Protein AF-A0A524N9M9-F1 (afdb_monomer_lite)

Foldseek 3Di:
DDDDPLNVVVVVLVVVLVVLLVLLCCLQPPPCNCVVPPPVVSVVSNVVSVCCNPPLSVLLVVLSVVVVVVDPVSVVSNVVSVVVVVVVVVVD

Sequence (92 aa):
MKFTHRKILRILTLLLALSLSLVSIAGAFFPNTYERDNVSLAAQGAGQDLVDLFVAVPLLLVTFFLASRGNRKAALLYAGTLAYIMYSFVIY

Secondary structure (DSSP, 8-state):
----HHHHHHHHHHHHHHHHHHHHHHHHH-TTTTTTS-HHHHHHHHHHHHHIIIIIHHHHHHHHHHHHTT-HHHHHHHHHHHHHHHHHHHH-

pLDDT: mean 93.93, std 9.71, range [45.06, 98.75]

Radius of gyration: 15.04 Å; chains: 1; bounding box: 35×29×41 Å

Structure (mmCIF, N/CA/C/O backbone):
data_AF-A0A524N9M9-F1
#
_entry.id   AF-A0A524N9M9-F1
#
loop_
_atom_site.group_PDB
_atom_site.id
_atom_site.type_symbol
_atom_site.label_atom_id
_atom_site.label_alt_id
_atom_site.label_comp_id
_atom_site.label_asym_id
_atom_site.label_entity_id
_atom_site.label_seq_id
_atom_site.pdbx_PDB_ins_code
_atom_site.Cartn_x
_atom_site.Cartn_y
_atom_site.Cartn_z
_atom_site.occupancy
_atom_site.B_iso_or_equiv
_atom_site.auth_seq_id
_atom_site.auth_comp_id
_atom_site.auth_asym_id
_atom_site.auth_atom_id
_atom_site.pdbx_PDB_model_num
ATOM 1 N N . MET A 1 1 ? -1.225 18.284 21.703 1.00 45.06 1 MET A N 1
ATOM 2 C CA . MET A 1 1 ? -2.240 17.415 21.056 1.00 45.06 1 MET A CA 1
ATOM 3 C C . MET A 1 1 ? -1.929 15.954 21.368 1.00 45.06 1 MET A C 1
ATOM 5 O O . MET A 1 1 ? -0.954 15.440 20.843 1.00 45.06 1 MET A O 1
ATOM 9 N N . LYS A 1 2 ? -2.704 15.276 22.229 1.00 46.75 2 LYS A N 1
ATOM 10 C CA . LYS A 1 2 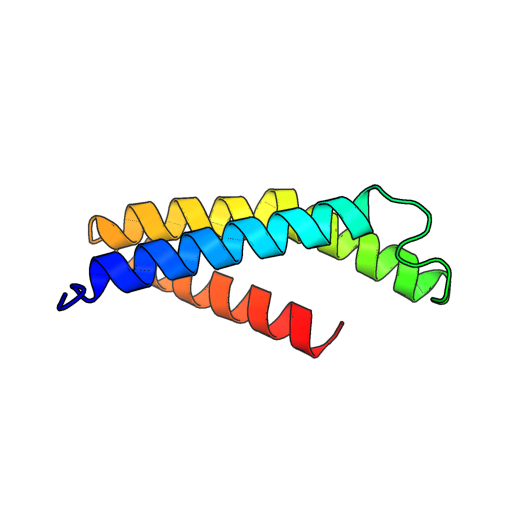? -2.579 13.816 22.405 1.00 46.75 2 LYS A CA 1
ATOM 11 C C . LYS A 1 2 ? -3.362 13.138 21.280 1.00 46.75 2 LYS A C 1
ATOM 13 O O . LYS A 1 2 ? -4.591 13.167 21.282 1.00 46.75 2 LYS A O 1
ATOM 18 N N . PHE A 1 3 ? -2.673 12.598 20.281 1.00 52.66 3 PHE A N 1
ATOM 19 C CA . PHE A 1 3 ? -3.337 11.806 19.252 1.00 52.66 3 PHE A CA 1
ATOM 20 C C . PHE A 1 3 ? -3.889 10.516 19.875 1.00 52.66 3 PHE A C 1
ATOM 22 O O . PHE A 1 3 ? -3.191 9.806 20.591 1.00 52.66 3 PHE A O 1
ATOM 29 N N . THR A 1 4 ? -5.153 10.200 19.606 1.00 77.81 4 THR A N 1
ATOM 30 C CA . THR A 1 4 ? -5.739 8.899 19.948 1.00 77.81 4 THR A CA 1
ATOM 31 C C . THR A 1 4 ? -5.092 7.828 19.062 1.00 77.81 4 THR A C 1
ATOM 33 O O . THR A 1 4 ? -4.953 8.063 17.863 1.00 77.81 4 THR A O 1
ATOM 36 N N . HIS A 1 5 ? -4.745 6.649 19.593 1.00 83.38 5 HIS A N 1
ATOM 37 C CA . HIS A 1 5 ? -4.079 5.563 18.843 1.00 83.38 5 HIS A CA 1
ATOM 38 C C . HIS A 1 5 ? -4.712 5.281 17.464 1.00 83.38 5 HIS A C 1
ATOM 40 O O . HIS A 1 5 ? -4.012 5.133 16.467 1.00 83.38 5 HIS A O 1
ATOM 46 N N . ARG A 1 6 ? -6.049 5.321 17.367 1.00 83.50 6 ARG A N 1
ATOM 47 C CA . ARG A 1 6 ? -6.784 5.155 16.098 1.00 83.50 6 ARG A CA 1
ATOM 48 C C . ARG A 1 6 ? -6.530 6.268 15.070 1.00 83.50 6 ARG A C 1
ATOM 50 O O . ARG A 1 6 ? -6.493 5.987 13.877 1.00 83.50 6 ARG A O 1
ATOM 57 N N . LYS A 1 7 ? -6.357 7.523 15.507 1.00 90.25 7 LYS A N 1
ATOM 58 C CA . LYS A 1 7 ? -6.009 8.646 14.616 1.00 90.25 7 LYS A CA 1
ATOM 59 C C . LYS A 1 7 ? -4.605 8.472 14.044 1.00 90.25 7 LYS A C 1
ATOM 61 O O . LYS A 1 7 ? -4.439 8.691 12.851 1.00 90.25 7 LYS A O 1
ATOM 66 N N . ILE A 1 8 ? -3.641 8.066 14.876 1.00 94.31 8 ILE A N 1
ATOM 67 C CA . ILE A 1 8 ? -2.258 7.815 14.441 1.00 94.31 8 ILE A CA 1
ATOM 68 C C . ILE A 1 8 ? -2.243 6.710 13.390 1.00 94.31 8 ILE A C 1
ATOM 70 O O . ILE A 1 8 ? -1.755 6.940 12.291 1.00 94.31 8 ILE A O 1
ATOM 74 N N . LEU A 1 9 ? -2.851 5.556 13.690 1.00 94.00 9 LEU A N 1
ATOM 75 C CA . LEU A 1 9 ? -2.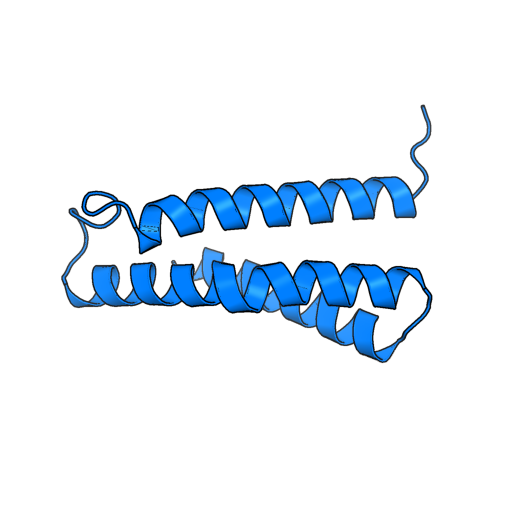900 4.429 12.756 1.00 94.00 9 LEU A CA 1
ATOM 76 C C . LEU A 1 9 ? -3.508 4.831 11.414 1.00 94.00 9 LEU A C 1
ATOM 78 O O . LEU A 1 9 ? -2.915 4.556 10.385 1.00 94.00 9 LEU A O 1
ATOM 82 N N . ARG A 1 10 ? -4.624 5.570 11.417 1.00 96.38 10 ARG A N 1
ATOM 83 C CA . ARG A 1 10 ? -5.233 6.058 10.175 1.00 96.38 10 ARG A CA 1
ATOM 84 C C . ARG A 1 10 ? -4.286 6.939 9.361 1.00 96.38 10 ARG A C 1
ATOM 86 O O . ARG A 1 10 ? -4.232 6.792 8.149 1.00 96.38 10 ARG A O 1
ATOM 93 N N . ILE A 1 11 ? -3.575 7.862 10.010 1.00 97.50 11 ILE A N 1
ATOM 94 C CA . ILE A 1 11 ? -2.613 8.734 9.324 1.00 97.50 11 ILE A CA 1
ATOM 95 C C . ILE A 1 11 ? -1.480 7.893 8.730 1.00 97.50 11 ILE A C 1
ATOM 97 O O . ILE A 1 11 ? -1.169 8.060 7.559 1.00 97.50 11 ILE A O 1
ATOM 101 N N . LEU A 1 12 ? -0.919 6.956 9.498 1.00 97.25 12 LEU A N 1
ATOM 102 C CA . LEU A 1 12 ? 0.155 6.081 9.025 1.00 97.25 12 LEU A CA 1
ATOM 103 C C . LEU A 1 12 ? -0.291 5.193 7.860 1.00 97.25 12 LEU A C 1
ATOM 105 O O . LEU A 1 12 ? 0.438 5.086 6.883 1.00 97.25 12 LEU A O 1
ATOM 109 N N . THR A 1 13 ? -1.492 4.610 7.915 1.00 98.12 13 THR A N 1
ATOM 110 C CA . THR A 1 13 ? -2.035 3.804 6.811 1.00 98.12 13 THR A CA 1
ATOM 111 C C . THR A 1 13 ? -2.217 4.637 5.547 1.00 98.12 13 THR A C 1
ATOM 113 O O . THR A 1 13 ? -1.891 4.168 4.463 1.00 98.12 13 THR A O 1
ATOM 116 N N . LEU A 1 14 ? -2.719 5.871 5.669 1.00 98.31 14 LEU A N 1
ATOM 117 C CA . LEU A 1 14 ? -2.901 6.758 4.518 1.00 98.31 14 LEU A CA 1
ATOM 118 C C . LEU A 1 14 ? -1.566 7.221 3.935 1.00 98.31 14 LEU A C 1
ATOM 120 O O . LEU A 1 14 ? -1.425 7.248 2.718 1.00 98.31 14 LEU A O 1
ATOM 124 N N . LEU A 1 15 ? -0.592 7.550 4.787 1.00 98.38 15 LEU A N 1
ATOM 125 C CA . LEU A 1 15 ? 0.762 7.882 4.346 1.00 98.38 15 LEU A CA 1
ATOM 126 C C . LEU A 1 15 ? 1.412 6.693 3.638 1.00 98.38 15 LEU A C 1
ATOM 128 O O . LEU A 1 15 ? 1.957 6.871 2.558 1.00 98.38 15 LEU A O 1
ATOM 132 N N . LEU A 1 16 ? 1.300 5.486 4.198 1.00 98.25 16 LEU A N 1
ATOM 133 C CA . LEU A 1 16 ? 1.825 4.273 3.577 1.00 98.25 16 LEU A CA 1
ATOM 134 C C . LEU A 1 16 ? 1.162 4.004 2.224 1.00 98.25 16 LEU A C 1
ATOM 136 O O . LEU A 1 16 ? 1.863 3.791 1.245 1.00 98.25 16 LEU A O 1
ATOM 140 N N . ALA A 1 17 ? -0.171 4.056 2.155 1.00 98.62 17 ALA A N 1
ATOM 141 C CA . ALA A 1 17 ? -0.910 3.844 0.913 1.00 98.62 17 ALA A CA 1
ATOM 142 C C . ALA A 1 17 ? -0.529 4.870 -0.162 1.00 98.62 17 ALA A C 1
ATOM 144 O O . ALA A 1 17 ? -0.351 4.501 -1.320 1.00 98.62 17 ALA A O 1
ATOM 145 N N . LEU A 1 18 ? -0.379 6.144 0.219 1.00 98.56 18 LEU A N 1
ATOM 146 C CA . LEU A 1 18 ? 0.023 7.207 -0.697 1.00 98.56 18 LEU A CA 1
ATOM 147 C C . LEU A 1 18 ? 1.455 6.999 -1.196 1.00 98.56 18 LEU A C 1
ATOM 149 O O . LEU A 1 18 ? 1.672 7.011 -2.402 1.00 98.56 18 LEU A O 1
ATOM 153 N N . SER A 1 19 ? 2.413 6.781 -0.293 1.00 97.81 19 SER A N 1
ATOM 154 C CA . SER A 1 19 ? 3.813 6.557 -0.662 1.00 97.81 19 SER A CA 1
ATOM 155 C C . SER A 1 19 ? 3.974 5.326 -1.548 1.00 97.81 19 SER A C 1
ATOM 157 O O . SER A 1 19 ? 4.637 5.414 -2.576 1.00 97.81 19 SER A O 1
ATOM 159 N N . LEU A 1 20 ? 3.322 4.214 -1.186 1.00 98.00 20 LEU A N 1
ATOM 160 C CA . LEU A 1 20 ? 3.339 2.982 -1.971 1.00 98.00 20 LEU A CA 1
ATOM 161 C C . LEU A 1 20 ? 2.762 3.219 -3.367 1.00 98.00 20 LEU A C 1
ATOM 163 O O . LEU A 1 20 ? 3.404 2.905 -4.357 1.00 98.00 20 LEU A O 1
ATOM 167 N N . SER A 1 21 ? 1.605 3.882 -3.457 1.00 98.44 21 SER A N 1
ATOM 168 C CA . SER A 1 21 ? 1.003 4.203 -4.755 1.00 98.44 21 SER A CA 1
ATOM 169 C C . SER A 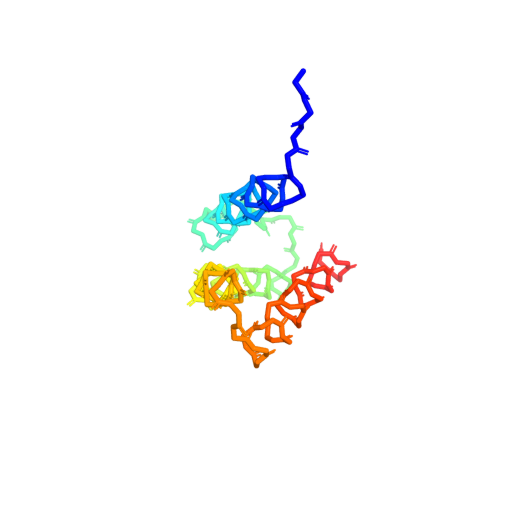1 21 ? 1.905 5.096 -5.611 1.00 98.44 21 SER A C 1
ATOM 171 O O . SER A 1 21 ? 1.998 4.897 -6.814 1.00 98.44 21 SER A O 1
ATOM 173 N N . LEU A 1 22 ? 2.566 6.095 -5.019 1.00 98.19 22 LEU A N 1
ATOM 174 C CA . LEU A 1 22 ? 3.426 7.017 -5.764 1.00 98.19 22 LEU A CA 1
ATOM 175 C C . LEU A 1 22 ? 4.667 6.321 -6.325 1.00 98.19 22 LEU A C 1
ATOM 177 O O . LEU A 1 22 ? 4.982 6.511 -7.499 1.00 98.19 22 LEU A O 1
ATOM 181 N N . VAL A 1 23 ? 5.348 5.518 -5.504 1.00 96.44 23 VAL A N 1
ATOM 182 C CA . VAL A 1 23 ? 6.525 4.757 -5.944 1.00 96.44 23 VAL A CA 1
ATOM 183 C C . VAL A 1 23 ? 6.119 3.745 -7.009 1.00 96.44 23 VAL A C 1
ATOM 185 O O . VAL A 1 23 ? 6.740 3.708 -8.068 1.00 96.44 23 VAL A O 1
ATOM 188 N N . SER A 1 24 ? 5.016 3.029 -6.797 1.00 97.75 24 SER A N 1
ATOM 189 C CA . SER A 1 24 ? 4.579 2.017 -7.749 1.00 97.75 24 SER A CA 1
ATOM 190 C C . SER A 1 24 ? 4.013 2.586 -9.048 1.00 97.75 24 SER A C 1
ATOM 192 O O . SER A 1 24 ? 4.155 1.972 -10.099 1.00 97.75 24 SER A O 1
ATOM 194 N N . ILE A 1 25 ? 3.441 3.797 -9.050 1.00 98.25 25 ILE A N 1
ATOM 195 C CA . ILE A 1 25 ? 3.127 4.490 -10.312 1.00 98.25 25 ILE A CA 1
ATOM 196 C C . ILE A 1 25 ? 4.414 4.770 -11.092 1.00 98.25 25 ILE A C 1
ATOM 198 O O . ILE A 1 25 ? 4.449 4.565 -12.306 1.00 98.25 25 ILE A O 1
ATOM 202 N N . ALA A 1 26 ? 5.465 5.234 -10.413 1.00 96.62 26 ALA A N 1
ATOM 203 C CA . ALA A 1 26 ? 6.729 5.521 -11.073 1.00 96.62 26 ALA A CA 1
ATOM 204 C C . ALA A 1 26 ? 7.369 4.246 -11.641 1.00 96.62 26 ALA A C 1
ATOM 206 O O . ALA A 1 26 ? 7.756 4.245 -12.808 1.00 96.62 26 ALA A O 1
ATOM 207 N N . GLY A 1 27 ? 7.463 3.154 -10.883 1.00 96.12 27 GLY A N 1
ATOM 208 C CA . GLY A 1 27 ? 8.119 1.947 -11.392 1.00 96.12 27 GLY A CA 1
ATOM 209 C C . GLY A 1 27 ? 7.285 1.136 -12.385 1.00 96.12 27 GLY A C 1
ATOM 210 O O . GLY A 1 27 ? 7.848 0.615 -13.347 1.00 96.12 27 GLY A O 1
ATOM 211 N N . ALA A 1 28 ? 5.952 1.133 -12.280 1.00 96.38 28 ALA A N 1
ATOM 212 C CA . ALA A 1 28 ? 5.107 0.455 -13.266 1.00 96.38 28 ALA A CA 1
ATOM 213 C C . ALA A 1 28 ? 4.979 1.212 -14.601 1.00 96.38 28 ALA A C 1
ATOM 215 O O . ALA A 1 28 ? 4.822 0.576 -15.645 1.00 96.38 28 ALA A O 1
ATOM 216 N N . PHE A 1 29 ? 4.995 2.553 -14.589 1.00 96.81 29 PHE A N 1
ATOM 217 C CA . PHE A 1 29 ? 4.629 3.348 -15.771 1.00 96.81 29 PHE A CA 1
ATOM 218 C C . PHE A 1 29 ? 5.723 4.275 -16.299 1.00 96.81 29 PHE A C 1
ATOM 220 O O . PHE A 1 29 ? 5.606 4.722 -17.443 1.00 96.81 29 PHE A O 1
ATOM 227 N N . PHE A 1 30 ? 6.769 4.594 -15.529 1.00 96.62 30 PHE A N 1
ATOM 228 C CA . PHE A 1 30 ? 7.868 5.408 -16.047 1.00 96.62 30 PHE A CA 1
ATOM 229 C C . PHE A 1 30 ? 8.986 4.503 -16.577 1.00 96.62 30 PHE A C 1
ATOM 231 O O . PHE A 1 30 ? 9.598 3.761 -15.810 1.00 96.62 30 PHE A O 1
ATOM 238 N N . PRO A 1 31 ? 9.303 4.581 -17.882 1.00 86.38 31 PRO A N 1
ATOM 239 C CA . PRO A 1 31 ? 10.208 3.634 -18.535 1.00 86.38 31 PRO A CA 1
ATOM 240 C C . PRO A 1 31 ? 11.644 3.695 -18.003 1.00 86.38 31 PRO A C 1
ATOM 242 O O . PRO A 1 31 ? 12.383 2.724 -18.115 1.00 86.38 31 PRO A O 1
ATOM 245 N N . ASN A 1 32 ? 12.027 4.816 -17.389 1.00 93.50 32 ASN A N 1
ATOM 246 C CA . ASN A 1 32 ? 13.390 5.041 -16.918 1.00 93.50 32 ASN A CA 1
ATOM 247 C C . ASN A 1 32 ? 13.605 4.593 -15.460 1.00 93.50 32 ASN A C 1
ATOM 249 O O . ASN A 1 32 ? 14.721 4.693 -14.956 1.00 93.50 32 ASN A O 1
ATOM 253 N N . THR A 1 33 ? 12.562 4.130 -14.756 1.00 95.06 33 THR A N 1
ATOM 254 C CA . THR A 1 33 ? 12.670 3.804 -13.323 1.00 95.06 33 THR A CA 1
ATOM 255 C C . THR A 1 33 ? 13.621 2.637 -13.067 1.00 95.06 33 THR A C 1
ATOM 257 O O . THR A 1 33 ? 14.434 2.709 -12.151 1.00 95.06 33 THR A O 1
ATOM 260 N N . TYR A 1 34 ? 13.585 1.615 -13.925 1.00 94.94 34 TYR A N 1
ATOM 261 C CA . TYR A 1 34 ? 14.420 0.413 -13.820 1.00 94.94 34 TYR A CA 1
ATOM 262 C C . TYR A 1 34 ? 15.474 0.308 -14.930 1.00 94.94 34 TYR A C 1
ATOM 264 O O . TYR A 1 34 ? 15.979 -0.770 -15.219 1.00 94.94 34 TYR A O 1
ATOM 272 N N . GLU A 1 35 ? 15.833 1.422 -15.576 1.00 94.31 35 GLU A N 1
ATOM 273 C CA . GLU A 1 35 ? 16.749 1.428 -16.733 1.00 94.31 35 GLU A CA 1
ATOM 274 C C . GLU A 1 35 ? 18.147 0.876 -16.401 1.00 94.31 35 GLU A C 1
ATOM 276 O O . GLU A 1 35 ? 18.849 0.356 -17.267 1.00 94.31 35 GLU A O 1
ATOM 281 N N . ARG A 1 36 ? 18.558 0.986 -15.134 1.00 94.88 36 ARG A N 1
ATOM 282 C CA . ARG A 1 36 ? 19.861 0.510 -14.648 1.00 94.88 36 ARG A CA 1
ATOM 283 C C . ARG A 1 36 ? 19.858 -0.961 -14.239 1.00 94.88 36 ARG A C 1
ATOM 285 O O . ARG A 1 36 ? 20.932 -1.510 -13.992 1.00 94.88 36 ARG A O 1
ATOM 292 N N . ASP A 1 37 ? 18.687 -1.580 -14.177 1.00 93.81 37 ASP A N 1
ATOM 293 C CA . ASP A 1 37 ? 18.537 -2.965 -13.767 1.00 93.81 37 ASP A CA 1
ATOM 294 C C 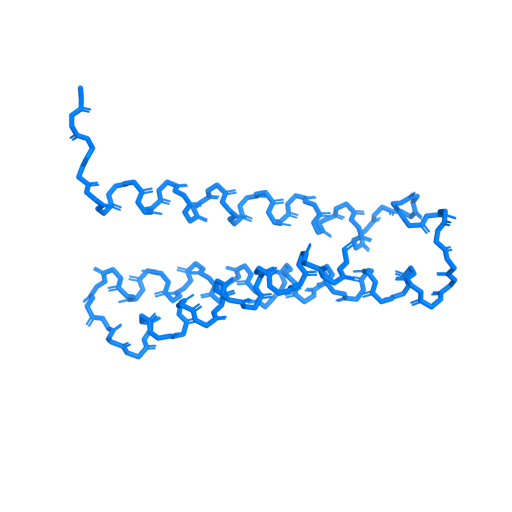. ASP A 1 37 ? 18.668 -3.900 -14.969 1.00 93.81 37 ASP A C 1
ATOM 296 O O . ASP A 1 37 ? 18.464 -3.529 -16.126 1.00 93.81 37 ASP A O 1
ATOM 300 N N . ASN A 1 38 ? 19.006 -5.164 -14.707 1.00 94.94 38 ASN A N 1
ATOM 301 C CA . ASN A 1 38 ? 18.927 -6.168 -15.761 1.00 94.94 38 ASN A CA 1
ATOM 302 C C . ASN A 1 38 ? 17.457 -6.429 -16.139 1.00 94.94 38 ASN A C 1
ATOM 304 O O . ASN A 1 38 ? 16.545 -6.217 -15.343 1.00 94.94 38 ASN A O 1
ATOM 308 N N . VAL A 1 39 ? 17.238 -6.958 -17.346 1.00 94.69 39 VAL A N 1
ATOM 309 C CA . VAL A 1 39 ? 15.892 -7.175 -17.907 1.00 94.69 39 VAL A CA 1
ATOM 310 C C . VAL A 1 39 ? 14.984 -7.982 -16.972 1.00 94.69 39 VAL A C 1
ATOM 312 O O . VAL A 1 39 ? 13.795 -7.690 -16.868 1.00 94.69 39 VAL A O 1
ATOM 315 N N . SER A 1 40 ? 15.537 -8.981 -16.275 1.00 94.88 40 SER A N 1
ATOM 316 C CA . SER A 1 40 ? 14.760 -9.811 -15.354 1.00 94.88 40 SER A CA 1
ATOM 317 C C . SER A 1 40 ? 14.299 -9.016 -14.136 1.00 94.88 40 SER A C 1
ATOM 319 O O . SER A 1 40 ? 13.126 -9.098 -13.794 1.00 94.88 40 SER A O 1
ATOM 321 N N . LEU A 1 41 ? 15.193 -8.257 -13.496 1.00 93.31 41 LEU A N 1
ATOM 322 C CA . LEU A 1 41 ? 14.884 -7.440 -12.319 1.00 93.31 41 LEU A CA 1
ATOM 323 C C . LEU A 1 41 ? 13.937 -6.292 -12.666 1.00 93.31 41 LEU A C 1
ATOM 325 O O . LEU A 1 41 ? 12.964 -6.085 -11.950 1.00 93.31 41 LEU A O 1
ATOM 329 N N . ALA A 1 42 ? 14.148 -5.627 -13.803 1.00 94.81 42 ALA A N 1
ATOM 330 C CA . ALA A 1 42 ? 13.263 -4.568 -14.278 1.00 94.81 42 ALA A CA 1
ATOM 331 C C . ALA A 1 42 ? 11.828 -5.077 -14.499 1.00 94.81 42 ALA A C 1
ATOM 333 O O . ALA A 1 42 ? 10.865 -4.455 -14.053 1.00 94.81 42 ALA A O 1
ATOM 334 N N . ALA A 1 43 ? 11.673 -6.246 -15.135 1.00 94.38 43 ALA A N 1
ATOM 335 C CA . ALA A 1 43 ? 10.363 -6.874 -15.310 1.00 94.38 43 ALA A CA 1
ATOM 336 C C . ALA A 1 43 ? 9.738 -7.289 -13.967 1.00 94.38 43 ALA A C 1
ATOM 338 O O . ALA A 1 43 ? 8.530 -7.147 -13.773 1.00 94.38 43 ALA A O 1
ATOM 339 N N . GLN A 1 44 ? 10.559 -7.783 -13.036 1.00 94.94 44 GLN A N 1
ATOM 340 C CA . GLN A 1 44 ? 10.128 -8.173 -11.697 1.00 94.94 44 GLN A CA 1
ATOM 341 C C . GLN A 1 44 ? 9.636 -6.968 -10.880 1.00 94.94 44 GLN A C 1
ATOM 343 O O . GLN A 1 44 ? 8.597 -7.070 -10.234 1.00 94.94 44 GLN A O 1
ATOM 348 N N . GLY A 1 45 ? 10.367 -5.849 -10.916 1.00 94.94 45 GLY A N 1
ATOM 349 C CA . GLY A 1 45 ? 10.038 -4.610 -10.210 1.00 94.94 45 GLY A CA 1
ATOM 350 C C . GLY A 1 45 ? 8.759 -3.980 -10.751 1.00 94.94 45 GLY A C 1
ATOM 351 O O . GLY A 1 45 ? 7.804 -3.794 -10.003 1.00 94.94 45 GLY A O 1
ATOM 352 N N . ALA A 1 46 ? 8.673 -3.793 -12.073 1.00 95.88 46 ALA A N 1
ATOM 353 C CA . ALA A 1 46 ? 7.462 -3.273 -12.709 1.00 95.88 46 ALA A CA 1
ATOM 354 C C . ALA A 1 46 ? 6.237 -4.171 -12.450 1.00 95.88 46 ALA A C 1
ATOM 356 O O . ALA A 1 46 ? 5.135 -3.679 -12.206 1.00 95.88 46 ALA A O 1
ATOM 357 N N . GLY A 1 47 ? 6.419 -5.497 -12.466 1.00 96.12 47 GLY A N 1
ATOM 358 C CA . GLY A 1 47 ? 5.367 -6.447 -12.111 1.00 96.12 47 GLY A CA 1
ATOM 359 C C . GLY A 1 47 ? 4.914 -6.314 -10.656 1.00 96.12 47 GLY A C 1
ATOM 360 O O . GLY A 1 47 ? 3.710 -6.326 -10.391 1.00 96.12 47 GLY A O 1
ATOM 361 N N . GLN A 1 48 ? 5.855 -6.148 -9.723 1.00 96.62 48 GLN A N 1
ATOM 362 C CA . GLN A 1 48 ? 5.544 -5.942 -8.310 1.00 96.62 48 GLN A CA 1
ATOM 363 C C . GLN A 1 48 ? 4.780 -4.637 -8.083 1.00 96.62 48 GLN A C 1
ATOM 365 O O . GLN A 1 48 ? 3.772 -4.640 -7.383 1.00 96.62 48 GLN A O 1
ATOM 370 N N . ASP A 1 49 ? 5.165 -3.558 -8.754 1.00 97.56 49 ASP A N 1
ATOM 371 C CA . ASP A 1 49 ? 4.478 -2.275 -8.637 1.00 97.56 49 ASP A CA 1
ATOM 372 C C . ASP A 1 49 ? 3.026 -2.312 -9.125 1.00 97.56 49 ASP A C 1
ATOM 374 O O . ASP A 1 49 ? 2.138 -1.684 -8.540 1.00 97.56 49 ASP A O 1
ATOM 378 N N . LEU A 1 50 ? 2.738 -3.098 -10.165 1.00 98.19 50 LEU A N 1
ATOM 379 C CA . LEU A 1 50 ? 1.356 -3.337 -10.579 1.00 98.19 50 LEU A CA 1
ATOM 380 C C . LEU A 1 50 ? 0.569 -4.084 -9.491 1.00 98.19 50 LEU A C 1
ATOM 382 O O . LEU A 1 50 ? -0.582 -3.735 -9.216 1.00 98.19 50 LEU A O 1
ATOM 386 N N . VAL A 1 51 ? 1.170 -5.088 -8.846 1.00 98.00 51 VAL A N 1
ATOM 387 C CA . VAL A 1 51 ? 0.540 -5.803 -7.721 1.00 98.00 51 VAL A CA 1
ATOM 388 C C . VAL A 1 51 ? 0.314 -4.857 -6.543 1.00 98.00 51 VAL A C 1
ATOM 390 O O . VAL A 1 51 ? -0.764 -4.866 -5.942 1.00 98.00 51 VAL A O 1
ATOM 393 N N . ASP A 1 52 ? 1.273 -3.992 -6.240 1.00 97.81 52 ASP A N 1
ATOM 394 C CA . ASP A 1 52 ? 1.160 -3.052 -5.134 1.00 97.81 52 ASP A CA 1
ATOM 395 C C . ASP A 1 52 ? 0.030 -2.041 -5.365 1.00 97.81 52 ASP A C 1
ATOM 397 O O . ASP A 1 52 ? -0.799 -1.827 -4.473 1.00 97.81 52 ASP A O 1
ATOM 401 N N . LEU A 1 53 ? -0.097 -1.509 -6.585 1.00 98.19 53 LEU A N 1
ATOM 402 C CA . LEU A 1 53 ? -1.166 -0.577 -6.955 1.00 98.19 53 LEU A CA 1
ATOM 403 C C . LEU A 1 53 ? -2.556 -1.205 -6.967 1.00 98.19 53 LEU A C 1
ATOM 405 O O . LEU A 1 53 ? -3.506 -0.616 -6.446 1.00 98.19 53 LEU A O 1
ATOM 409 N N . PHE A 1 54 ? -2.697 -2.370 -7.598 1.00 98.38 54 PHE A N 1
ATOM 410 C CA . PHE A 1 54 ? -4.013 -2.945 -7.881 1.00 98.38 54 PHE A CA 1
ATOM 411 C C . PHE A 1 54 ? -4.468 -3.974 -6.844 1.00 98.38 54 PHE A C 1
ATOM 413 O O . PHE A 1 54 ? -5.658 -4.290 -6.790 1.00 98.38 54 PHE A O 1
ATOM 420 N N . VAL A 1 55 ? -3.565 -4.467 -5.993 1.00 98.38 55 VAL A N 1
ATOM 421 C CA . VAL A 1 55 ? -3.873 -5.473 -4.967 1.00 98.38 55 VAL A CA 1
ATOM 422 C C . VAL A 1 55 ? -3.514 -4.969 -3.574 1.00 98.38 55 VAL A C 1
ATOM 424 O O . VAL A 1 55 ? -4.406 -4.881 -2.726 1.00 98.38 55 VAL A O 1
ATOM 427 N N . ALA A 1 56 ? -2.253 -4.610 -3.317 1.00 98.25 56 ALA A N 1
ATOM 428 C CA . ALA A 1 56 ? -1.797 -4.322 -1.955 1.00 98.25 56 ALA A CA 1
ATOM 429 C C . ALA A 1 56 ? -2.431 -3.048 -1.380 1.00 98.25 56 ALA A C 1
ATOM 431 O O . ALA A 1 56 ? -2.975 -3.086 -0.275 1.00 98.25 56 ALA A O 1
ATOM 432 N N . VAL A 1 57 ? -2.432 -1.938 -2.127 1.00 98.56 57 VAL A N 1
ATOM 433 C CA . VAL A 1 57 ? -3.030 -0.665 -1.690 1.00 98.56 57 VAL A CA 1
ATOM 434 C C . VAL A 1 57 ? -4.546 -0.796 -1.459 1.00 98.56 57 VAL A C 1
ATOM 436 O O . VAL A 1 57 ? -5.003 -0.436 -0.365 1.00 98.56 57 VAL A O 1
ATOM 439 N N . PRO A 1 58 ? -5.353 -1.346 -2.393 1.00 98.69 58 PRO A N 1
ATOM 440 C CA . PRO A 1 58 ? -6.775 -1.577 -2.150 1.00 98.69 58 PRO A CA 1
ATOM 441 C C . PRO A 1 58 ? -7.024 -2.485 -0.945 1.00 98.69 58 PRO A C 1
ATOM 443 O O . PRO A 1 58 ? -7.868 -2.168 -0.100 1.00 98.69 58 PRO A O 1
ATOM 446 N N . LEU A 1 59 ? -6.268 -3.582 -0.821 1.00 98.56 59 LEU A N 1
ATOM 447 C CA . LEU A 1 59 ? -6.407 -4.511 0.295 1.00 98.56 59 LEU A CA 1
ATOM 448 C C . LEU A 1 59 ? -6.075 -3.829 1.625 1.00 98.56 59 LEU A C 1
ATOM 450 O O . LEU A 1 59 ? -6.845 -3.963 2.577 1.00 98.56 59 LEU A O 1
ATOM 454 N N . LEU A 1 60 ? -5.000 -3.040 1.686 1.00 98.75 60 LEU A N 1
ATOM 455 C CA . LEU A 1 60 ? -4.586 -2.280 2.865 1.00 98.75 60 LEU A CA 1
ATOM 456 C C . LEU A 1 60 ? -5.698 -1.326 3.325 1.00 98.75 60 LEU A C 1
ATOM 458 O O . LEU A 1 60 ? -6.078 -1.335 4.497 1.00 98.75 60 LEU A O 1
ATOM 462 N N . LEU A 1 61 ? -6.260 -0.536 2.404 1.00 98.62 61 LEU A N 1
ATOM 463 C CA . LEU A 1 61 ? -7.294 0.454 2.716 1.00 98.62 61 LEU A CA 1
ATOM 464 C C . LEU A 1 61 ? -8.618 -0.201 3.135 1.00 98.62 61 LEU A C 1
ATOM 466 O O . LEU A 1 61 ? -9.211 0.188 4.149 1.00 98.62 61 LEU A O 1
ATOM 470 N N . VAL A 1 62 ? -9.074 -1.216 2.394 1.00 98.62 62 VAL A N 1
ATOM 471 C CA . VAL A 1 62 ? -10.334 -1.924 2.677 1.00 98.62 62 VAL A CA 1
ATOM 472 C C . VAL A 1 62 ? -10.245 -2.681 4.000 1.00 98.62 62 VAL A C 1
ATOM 474 O O . VAL A 1 62 ? -11.143 -2.575 4.843 1.00 98.62 62 VAL A O 1
ATOM 477 N N . THR A 1 63 ? -9.158 -3.420 4.225 1.00 98.31 63 THR A N 1
ATOM 478 C CA . THR A 1 63 ? -8.985 -4.198 5.458 1.00 98.31 63 THR A CA 1
ATOM 479 C C . THR A 1 63 ? -8.795 -3.293 6.668 1.00 98.31 63 THR A C 1
ATOM 481 O O . THR A 1 63 ? -9.411 -3.558 7.700 1.00 98.31 63 THR A O 1
ATOM 484 N N . PHE A 1 64 ? -8.074 -2.173 6.543 1.00 98.25 64 PHE A N 1
ATOM 485 C CA . PHE A 1 64 ? -7.979 -1.167 7.602 1.00 98.25 64 PHE A CA 1
ATOM 486 C C . PHE A 1 64 ? -9.350 -0.592 7.979 1.00 98.25 64 PHE A C 1
ATOM 488 O O . PHE A 1 64 ? -9.682 -0.473 9.165 1.00 98.25 64 PHE A O 1
ATOM 495 N N . PHE A 1 65 ? -10.167 -0.246 6.983 1.00 97.75 65 PHE A N 1
ATOM 496 C CA . PHE A 1 65 ? -11.503 0.301 7.202 1.00 97.75 65 PHE A CA 1
ATOM 497 C C . PHE A 1 65 ? -12.416 -0.693 7.932 1.00 97.75 65 PHE A C 1
ATOM 499 O O . PHE A 1 65 ? -13.057 -0.341 8.926 1.00 97.75 65 PHE A O 1
ATOM 506 N N . LEU A 1 66 ? -12.438 -1.951 7.487 1.00 97.69 66 LEU A N 1
ATOM 507 C CA . LEU A 1 66 ? -13.232 -3.009 8.116 1.00 97.69 66 LEU A CA 1
ATOM 508 C C . LEU A 1 66 ? -12.706 -3.370 9.515 1.00 97.69 66 LEU A C 1
ATOM 510 O O . LEU A 1 66 ? -13.499 -3.543 10.445 1.00 97.69 66 LEU A O 1
ATOM 514 N N . ALA A 1 67 ? -11.386 -3.428 9.700 1.00 96.69 67 ALA A N 1
ATOM 515 C CA . ALA A 1 67 ? -10.756 -3.656 11.000 1.00 96.69 67 ALA A CA 1
ATOM 516 C C . ALA A 1 67 ? -11.084 -2.525 11.986 1.00 96.69 67 ALA A C 1
ATOM 518 O O . ALA A 1 67 ? -11.406 -2.779 13.148 1.00 96.69 67 ALA A O 1
ATOM 519 N N . SER A 1 68 ? -11.116 -1.277 11.509 1.00 94.38 68 SER A N 1
ATOM 520 C CA . SER A 1 68 ? -11.508 -0.107 12.305 1.00 94.38 68 SER A CA 1
ATOM 521 C C . SER A 1 68 ? -12.951 -0.191 12.818 1.00 94.38 68 SER A C 1
ATOM 523 O O . SER A 1 68 ? -13.250 0.373 13.875 1.00 94.38 68 SER A O 1
ATOM 525 N N . ARG A 1 69 ? -13.820 -0.938 12.123 1.00 95.00 69 ARG A N 1
ATOM 526 C CA . ARG A 1 69 ? -15.205 -1.253 12.522 1.00 95.00 69 ARG A CA 1
ATOM 527 C C . ARG A 1 69 ? -15.335 -2.507 13.403 1.00 95.00 69 ARG A C 1
ATOM 529 O O . ARG A 1 69 ? -16.448 -2.895 13.733 1.00 95.00 69 ARG A O 1
ATOM 536 N N . GLY A 1 70 ? -14.226 -3.133 13.803 1.00 94.62 70 GLY A N 1
ATOM 537 C CA . GLY A 1 70 ? -14.209 -4.287 14.712 1.00 94.62 70 GLY A CA 1
ATOM 538 C C . GLY A 1 70 ? -14.166 -5.660 14.031 1.00 94.62 70 GLY A C 1
ATOM 539 O O . GLY A 1 70 ? -14.251 -6.678 14.720 1.00 94.62 70 GLY A O 1
ATOM 540 N N . ASN A 1 71 ? -14.005 -5.733 12.704 1.00 97.56 71 ASN A N 1
ATOM 541 C CA . ASN A 1 71 ? -13.898 -7.015 12.006 1.00 97.56 71 ASN A CA 1
ATOM 542 C C . ASN A 1 71 ? -12.528 -7.675 12.260 1.00 97.56 71 ASN A C 1
ATOM 544 O O . ASN A 1 71 ? -11.499 -7.226 11.754 1.00 97.56 71 ASN A O 1
ATOM 548 N N . ARG A 1 72 ? -12.523 -8.785 13.011 1.00 95.75 72 ARG A N 1
ATOM 549 C CA . ARG A 1 72 ? -11.300 -9.520 13.382 1.00 95.75 72 ARG A CA 1
ATOM 550 C C . ARG A 1 72 ? -10.591 -10.171 12.191 1.00 95.75 72 ARG A C 1
ATOM 552 O O . ARG A 1 72 ? -9.366 -10.159 12.149 1.00 95.75 72 ARG A O 1
ATOM 559 N N . LYS A 1 73 ? -11.334 -10.698 11.208 1.00 97.81 73 LYS A N 1
ATOM 560 C CA . LYS A 1 73 ? -10.737 -11.282 9.991 1.00 97.81 73 LYS A CA 1
ATOM 561 C C . LYS A 1 73 ? -10.035 -10.204 9.166 1.00 97.81 73 LYS A C 1
ATOM 563 O O . LYS A 1 73 ? -8.9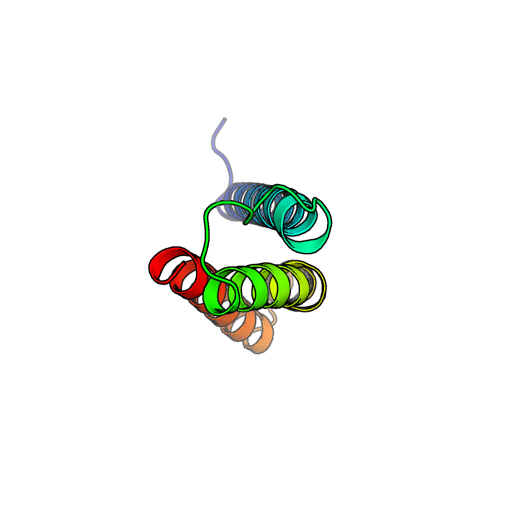21 -10.414 8.704 1.00 97.81 73 LYS A O 1
ATOM 568 N N . ALA A 1 74 ? -10.654 -9.028 9.054 1.00 97.62 74 ALA A N 1
ATOM 569 C CA . ALA A 1 74 ? -10.039 -7.886 8.388 1.00 97.62 74 ALA A CA 1
ATOM 570 C C . ALA A 1 74 ? -8.786 -7.388 9.123 1.00 97.62 74 ALA A C 1
ATOM 572 O O . ALA A 1 74 ? -7.829 -7.005 8.468 1.00 97.62 74 ALA A O 1
ATOM 573 N N . ALA A 1 75 ? -8.751 -7.439 10.460 1.00 96.69 75 ALA A N 1
ATOM 574 C CA . ALA A 1 75 ? -7.551 -7.084 11.220 1.00 96.69 75 ALA A CA 1
ATOM 575 C C . ALA A 1 75 ? -6.370 -8.030 10.929 1.00 96.69 75 ALA A C 1
ATOM 577 O O . ALA A 1 75 ? -5.244 -7.562 10.776 1.00 96.69 75 ALA A O 1
ATOM 578 N N . LEU A 1 76 ? -6.629 -9.338 10.794 1.00 98.12 76 LEU A N 1
ATOM 579 C CA . LEU A 1 76 ? -5.610 -10.314 10.388 1.00 98.12 76 LEU A CA 1
ATOM 580 C C . LEU A 1 76 ? -5.125 -10.065 8.957 1.00 98.12 76 LEU A C 1
ATOM 582 O O . LEU A 1 76 ? -3.921 -10.051 8.719 1.00 98.12 76 LEU A O 1
ATOM 586 N N . LEU A 1 77 ? -6.043 -9.815 8.018 1.00 98.44 77 LEU A N 1
ATOM 587 C CA . LEU A 1 77 ? -5.679 -9.486 6.637 1.00 98.44 77 LEU A CA 1
ATOM 588 C C . LEU A 1 77 ? -4.897 -8.172 6.545 1.00 98.44 77 LEU A C 1
ATOM 590 O O . LEU A 1 77 ? -3.927 -8.101 5.801 1.00 98.44 77 LEU A O 1
ATOM 594 N N . TYR A 1 78 ? -5.265 -7.159 7.329 1.00 98.50 78 TYR A N 1
ATOM 595 C CA . TYR A 1 78 ? -4.530 -5.898 7.408 1.00 98.50 78 TYR A CA 1
ATOM 596 C C . TYR A 1 78 ? -3.093 -6.122 7.895 1.00 98.50 78 TYR A C 1
ATOM 598 O O . TYR A 1 78 ? -2.151 -5.652 7.264 1.00 98.50 78 TYR A O 1
ATOM 606 N N . ALA A 1 79 ? -2.910 -6.900 8.968 1.00 98.06 79 ALA A N 1
ATOM 607 C CA . ALA A 1 79 ? -1.583 -7.259 9.466 1.00 98.06 79 ALA A CA 1
ATOM 608 C C . ALA A 1 79 ? -0.769 -8.061 8.435 1.00 98.06 79 ALA A C 1
ATOM 610 O O . ALA A 1 79 ? 0.407 -7.773 8.229 1.00 98.06 79 ALA A O 1
ATOM 611 N N . GLY A 1 80 ? -1.396 -9.019 7.744 1.00 98.38 80 GLY A N 1
ATOM 612 C CA . GLY A 1 80 ? -0.759 -9.770 6.660 1.00 98.38 80 GLY A CA 1
ATOM 613 C C . GLY A 1 80 ? -0.371 -8.887 5.472 1.00 98.38 80 GLY A C 1
ATOM 614 O O . GLY A 1 80 ? 0.711 -9.048 4.922 1.00 98.38 80 GLY A O 1
ATOM 615 N N . THR A 1 81 ? -1.204 -7.904 5.126 1.00 98.38 81 THR A N 1
ATOM 616 C CA . THR A 1 81 ? -0.913 -6.936 4.055 1.00 98.38 81 THR A CA 1
ATOM 617 C C . THR A 1 81 ? 0.276 -6.055 4.428 1.00 98.38 81 THR A C 1
ATOM 619 O O . THR A 1 81 ? 1.164 -5.851 3.610 1.00 98.38 81 THR A O 1
ATOM 622 N N . LEU A 1 82 ? 0.346 -5.587 5.680 1.00 98.25 82 LEU A N 1
ATOM 623 C CA . LEU A 1 82 ? 1.520 -4.867 6.182 1.00 98.25 82 LEU A CA 1
ATOM 624 C C . LEU A 1 82 ? 2.786 -5.729 6.106 1.00 98.25 82 LEU A C 1
ATOM 626 O O . LEU A 1 82 ? 3.818 -5.240 5.659 1.00 98.25 82 LEU A O 1
ATOM 630 N N . AL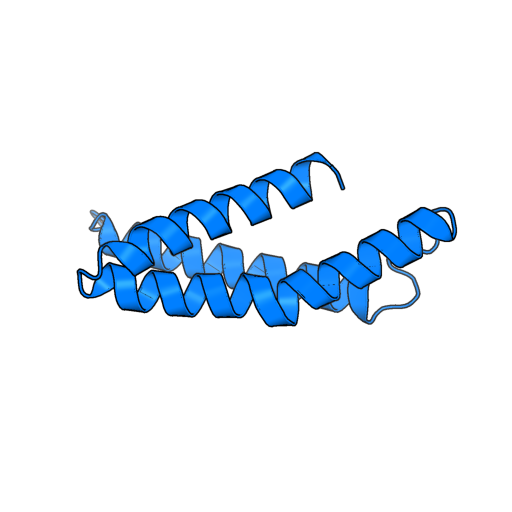A A 1 83 ? 2.707 -7.003 6.500 1.00 98.00 83 ALA A N 1
ATOM 631 C CA . ALA A 1 83 ? 3.842 -7.920 6.429 1.00 98.00 83 ALA A CA 1
ATOM 632 C C . ALA A 1 83 ? 4.299 -8.166 4.981 1.00 98.00 83 ALA A C 1
ATOM 634 O O . ALA A 1 83 ? 5.498 -8.154 4.717 1.00 98.00 83 ALA A O 1
ATOM 635 N N . TYR A 1 84 ? 3.358 -8.330 4.047 1.00 96.94 84 TYR A N 1
ATOM 636 C CA . TYR A 1 84 ? 3.642 -8.444 2.615 1.00 96.94 84 TYR A CA 1
ATOM 637 C C . TYR A 1 84 ? 4.348 -7.194 2.072 1.00 96.94 84 TYR A C 1
ATOM 639 O O . TYR A 1 84 ? 5.384 -7.321 1.423 1.00 96.94 84 TYR A O 1
ATOM 647 N N . ILE A 1 85 ? 3.840 -5.992 2.377 1.00 97.19 85 ILE A N 1
ATOM 648 C CA . ILE A 1 85 ? 4.463 -4.735 1.931 1.00 97.19 85 ILE A CA 1
ATOM 649 C C . ILE A 1 85 ? 5.882 -4.633 2.503 1.00 97.19 85 ILE A C 1
ATOM 651 O O . ILE A 1 85 ? 6.824 -4.358 1.771 1.00 97.19 85 ILE A O 1
ATOM 655 N N . MET A 1 86 ? 6.069 -4.916 3.797 1.00 96.25 86 MET A N 1
ATOM 656 C CA . MET A 1 86 ? 7.402 -4.898 4.410 1.00 96.25 86 MET A CA 1
ATOM 657 C C . MET A 1 86 ? 8.360 -5.893 3.755 1.00 96.25 86 MET A C 1
ATOM 659 O O . MET A 1 86 ? 9.498 -5.541 3.476 1.00 96.25 86 MET A O 1
ATOM 663 N N . TYR A 1 87 ? 7.908 -7.122 3.508 1.00 95.31 87 TYR A N 1
ATOM 664 C CA . TYR A 1 87 ? 8.704 -8.151 2.844 1.00 95.31 87 TYR A CA 1
ATOM 665 C C . TYR A 1 87 ? 9.124 -7.728 1.432 1.00 95.31 87 TYR A C 1
ATOM 667 O O . TYR A 1 87 ? 10.284 -7.893 1.063 1.00 95.31 87 TYR A O 1
ATOM 675 N N . SER A 1 88 ? 8.199 -7.124 0.685 1.00 91.81 88 SER A N 1
ATOM 676 C CA . SER A 1 88 ? 8.429 -6.647 -0.680 1.00 91.81 88 SER A CA 1
ATOM 677 C C . SER A 1 88 ? 9.572 -5.628 -0.735 1.00 91.81 88 SER A C 1
ATOM 679 O O . SER A 1 88 ? 10.490 -5.806 -1.524 1.00 91.81 88 SER A O 1
ATOM 681 N N . PHE A 1 89 ? 9.594 -4.657 0.186 1.00 88.38 89 PHE A N 1
ATOM 682 C CA . PHE A 1 89 ? 10.655 -3.636 0.307 1.00 88.38 89 PHE A CA 1
ATOM 683 C C . PHE A 1 89 ? 11.972 -4.132 0.925 1.00 88.38 89 PHE A C 1
ATOM 685 O O . PHE A 1 89 ? 12.941 -3.383 1.004 1.00 88.38 89 PHE A O 1
ATOM 692 N N . VAL A 1 90 ? 12.009 -5.349 1.471 1.00 90.12 90 VAL A N 1
ATOM 693 C CA . VAL A 1 90 ? 13.258 -5.938 1.985 1.00 90.12 90 VAL A CA 1
ATOM 694 C C . VAL A 1 90 ? 14.015 -6.657 0.872 1.00 90.12 90 VAL A C 1
ATOM 696 O O . VAL A 1 90 ? 15.237 -6.770 0.937 1.00 90.12 90 VAL A O 1
ATOM 699 N N . ILE A 1 91 ? 13.293 -7.184 -0.115 1.00 82.94 91 ILE A N 1
ATOM 700 C CA . ILE A 1 91 ? 13.862 -8.020 -1.178 1.00 82.94 91 ILE A CA 1
ATOM 701 C C . ILE A 1 91 ? 14.134 -7.225 -2.452 1.00 82.94 91 ILE A C 1
ATOM 703 O O . ILE A 1 91 ? 14.985 -7.634 -3.241 1.00 82.94 91 ILE A O 1
ATOM 707 N N . TYR A 1 92 ? 13.442 -6.103 -2.619 1.00 66.75 92 TYR A N 1
ATOM 708 C CA . TYR A 1 92 ? 13.585 -5.162 -3.721 1.00 66.75 92 TYR A CA 1
ATOM 709 C C . TYR A 1 92 ? 14.037 -3.807 -3.198 1.00 66.75 92 TYR A C 1
ATOM 711 O O . TYR A 1 92 ? 14.900 -3.196 -3.862 1.00 66.75 92 TYR A O 1
#